Protein AF-A0A067KYW6-F1 (afdb_monomer_lite)

Structure (mmCIF, N/CA/C/O backbone):
data_AF-A0A067KYW6-F1
#
_entry.id   AF-A0A067KYW6-F1
#
loop_
_atom_site.group_PDB
_atom_site.id
_atom_site.type_symbol
_atom_site.label_atom_id
_atom_site.label_alt_id
_atom_site.label_comp_id
_atom_site.label_asym_id
_atom_site.label_entity_id
_atom_site.label_seq_id
_atom_site.pdbx_PDB_ins_code
_atom_site.Cartn_x
_atom_site.Cartn_y
_atom_site.Cartn_z
_atom_site.occupancy
_atom_site.B_iso_or_equiv
_atom_site.auth_seq_id
_atom_site.auth_comp_id
_atom_site.auth_asym_id
_atom_site.auth_atom_id
_atom_site.pdbx_PDB_model_num
ATOM 1 N N . MET A 1 1 ? 0.994 -0.692 3.702 1.00 95.31 1 MET A N 1
ATOM 2 C CA . MET A 1 1 ? 1.243 -0.802 2.245 1.00 95.31 1 MET A CA 1
ATOM 3 C C . MET A 1 1 ? 2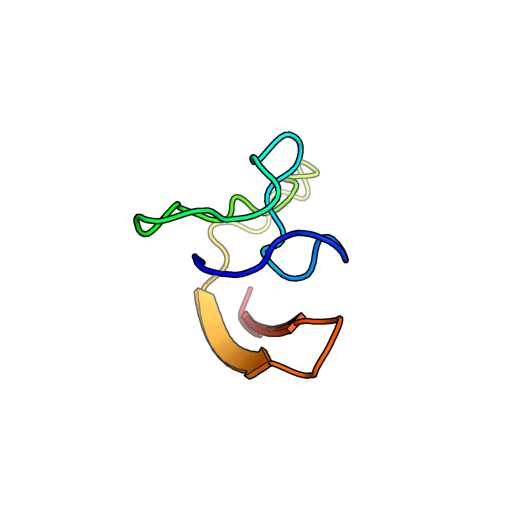.747 -0.901 1.993 1.00 95.31 1 MET A C 1
ATOM 5 O O . MET A 1 1 ? 3.510 -0.452 2.838 1.00 95.31 1 MET A O 1
ATOM 9 N N . TRP A 1 2 ? 3.183 -1.525 0.899 1.00 98.25 2 TRP A N 1
ATOM 10 C CA . TRP A 1 2 ? 4.581 -1.564 0.428 1.00 98.25 2 TRP A CA 1
ATOM 11 C C . TRP A 1 2 ? 4.602 -1.897 -1.072 1.00 98.25 2 TRP A C 1
ATOM 13 O O . TRP A 1 2 ? 3.564 -2.255 -1.628 1.00 98.25 2 TRP A O 1
ATOM 23 N N . GLY A 1 3 ? 5.764 -1.806 -1.720 1.00 98.00 3 GLY A N 1
ATOM 24 C CA . GLY A 1 3 ? 5.936 -2.080 -3.148 1.00 98.00 3 GLY A CA 1
ATOM 25 C C . GLY A 1 3 ? 6.165 -0.814 -3.972 1.00 98.00 3 GLY A C 1
AT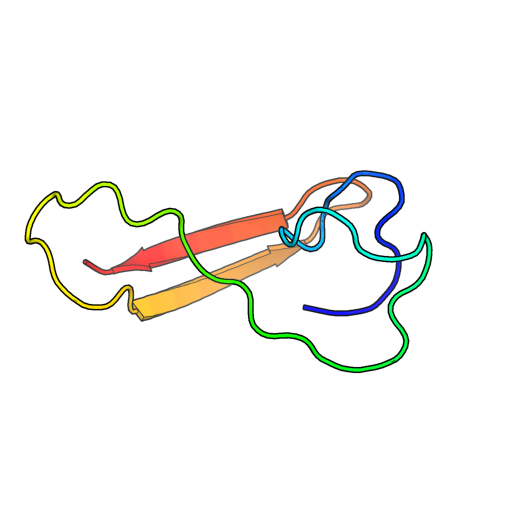OM 26 O O . GLY A 1 3 ? 6.838 0.106 -3.517 1.00 98.00 3 GLY A O 1
ATOM 27 N N . ASN A 1 4 ? 5.640 -0.784 -5.197 1.00 97.19 4 ASN A N 1
ATOM 28 C CA . ASN A 1 4 ? 5.767 0.358 -6.105 1.00 97.19 4 ASN A CA 1
ATOM 29 C C . ASN A 1 4 ? 4.908 1.538 -5.612 1.00 97.19 4 ASN A C 1
ATOM 31 O O . ASN A 1 4 ? 3.716 1.365 -5.356 1.00 97.19 4 ASN A O 1
ATOM 35 N N . ALA A 1 5 ? 5.526 2.709 -5.474 1.00 96.88 5 ALA A N 1
ATOM 36 C CA . ALA A 1 5 ? 4.916 3.948 -4.999 1.00 96.88 5 ALA A CA 1
ATOM 37 C C . ALA A 1 5 ? 4.892 5.062 -6.058 1.00 96.88 5 ALA A C 1
ATOM 39 O O . ALA A 1 5 ? 4.524 6.192 -5.737 1.00 96.88 5 ALA A O 1
ATOM 40 N N . ARG A 1 6 ? 5.292 4.771 -7.304 1.00 96.50 6 ARG A N 1
ATOM 41 C CA . ARG A 1 6 ? 5.444 5.756 -8.385 1.00 96.50 6 ARG A CA 1
ATOM 42 C C . ARG A 1 6 ? 4.170 6.558 -8.652 1.00 96.50 6 ARG A C 1
ATOM 44 O O . ARG A 1 6 ? 4.260 7.740 -8.969 1.00 96.50 6 ARG A O 1
ATOM 51 N N . ASP A 1 7 ? 3.008 5.935 -8.475 1.00 96.88 7 ASP A N 1
ATOM 52 C CA . ASP A 1 7 ? 1.698 6.556 -8.698 1.00 96.88 7 ASP A CA 1
ATOM 53 C C . ASP A 1 7 ? 1.014 6.962 -7.383 1.00 96.88 7 ASP A C 1
ATOM 55 O O . ASP A 1 7 ? -0.176 7.260 -7.352 1.00 96.88 7 ASP A O 1
ATOM 59 N N . SER A 1 8 ? 1.752 6.964 -6.266 1.00 95.44 8 SER A N 1
ATOM 60 C CA . SER A 1 8 ? 1.224 7.194 -4.913 1.00 95.44 8 SER A CA 1
ATOM 61 C C . SER A 1 8 ? 0.182 6.166 -4.444 1.00 95.44 8 SER A C 1
ATOM 63 O O . SER A 1 8 ? -0.487 6.382 -3.432 1.00 95.44 8 SER A O 1
ATOM 65 N N . GLN A 1 9 ? 0.080 5.004 -5.103 1.00 96.62 9 GLN A N 1
ATOM 66 C CA . GLN A 1 9 ? -0.897 3.956 -4.774 1.00 96.62 9 GLN A CA 1
ATOM 67 C C . GLN A 1 9 ? -0.734 3.375 -3.361 1.00 96.62 9 GLN A C 1
ATOM 69 O O . GLN A 1 9 ? -1.649 2.737 -2.849 1.00 96.62 9 GLN A O 1
ATOM 74 N N . LEU A 1 10 ? 0.416 3.594 -2.712 1.00 97.00 10 LEU A N 1
ATOM 75 C CA . LEU A 1 10 ? 0.657 3.154 -1.337 1.00 97.00 10 LEU A CA 1
ATOM 76 C C . LEU A 1 10 ? -0.033 4.028 -0.281 1.00 97.00 10 LEU A C 1
ATOM 78 O O . LEU A 1 10 ? -0.099 3.611 0.873 1.00 97.00 10 LEU A O 1
ATOM 82 N N . GLY A 1 11 ? -0.531 5.216 -0.644 1.00 94.31 11 GLY A N 1
ATOM 83 C CA . GLY A 1 11 ? -1.246 6.107 0.277 1.00 94.31 11 GLY A CA 1
ATOM 84 C C . GLY A 1 11 ? -0.375 6.741 1.368 1.00 94.31 11 GLY A C 1
ATOM 85 O O . GLY A 1 11 ? -0.909 7.270 2.336 1.00 94.31 11 GLY A O 1
ATOM 86 N N . VAL A 1 12 ? 0.956 6.690 1.235 1.00 94.75 12 VAL A N 1
ATOM 87 C CA . VAL A 1 12 ? 1.907 7.308 2.172 1.00 94.75 12 VAL A CA 1
ATOM 88 C C . VAL A 1 12 ? 2.758 8.331 1.413 1.00 94.75 12 VAL A C 1
ATOM 90 O O . VAL A 1 12 ? 3.555 7.937 0.558 1.00 94.75 12 VAL A O 1
ATOM 93 N N . PRO A 1 13 ? 2.602 9.638 1.690 1.00 92.19 13 PRO A N 1
ATOM 94 C CA . PRO A 1 13 ? 3.402 10.680 1.054 1.00 92.19 13 PRO A CA 1
ATOM 95 C C . PRO A 1 13 ? 4.898 10.550 1.372 1.00 92.19 13 PRO A C 1
ATOM 97 O O . PRO A 1 13 ? 5.275 10.157 2.474 1.00 92.19 13 PRO A O 1
ATOM 100 N N . GLY A 1 1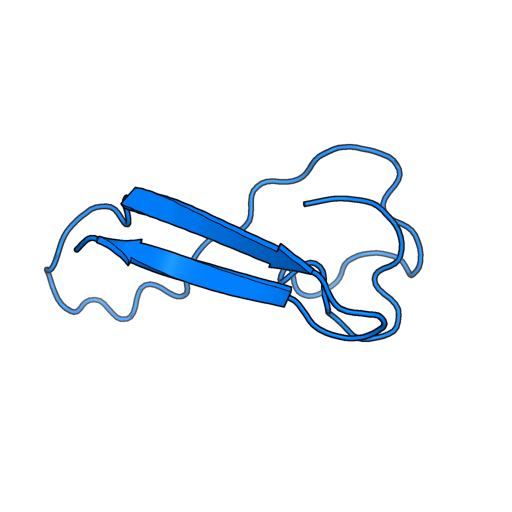4 ? 5.753 10.938 0.423 1.00 94.00 14 GLY A N 1
ATOM 101 C CA . GLY A 1 14 ? 7.203 11.048 0.637 1.00 94.00 14 GLY A CA 1
ATOM 102 C C . GLY A 1 14 ? 7.979 9.726 0.651 1.00 94.00 14 GLY A C 1
ATOM 103 O O . GLY A 1 14 ? 9.160 9.730 0.993 1.00 94.00 14 GLY A O 1
ATOM 104 N 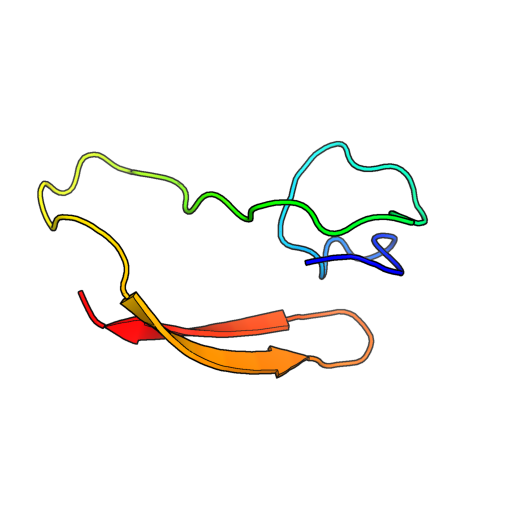N . LEU A 1 15 ? 7.352 8.604 0.284 1.00 95.69 15 LEU A N 1
ATOM 105 C CA . LEU A 1 15 ? 8.058 7.333 0.112 1.00 95.69 15 LEU A CA 1
ATOM 106 C C . LEU A 1 15 ? 9.014 7.356 -1.096 1.00 95.69 15 LEU A C 1
ATOM 108 O O . LEU A 1 15 ? 8.763 8.072 -2.069 1.00 95.69 15 LEU A O 1
ATOM 112 N N . PRO A 1 16 ? 10.085 6.538 -1.073 1.00 96.75 16 PRO A N 1
ATOM 113 C CA . PRO A 1 16 ? 10.858 6.242 -2.278 1.00 96.75 16 PRO A CA 1
ATOM 114 C C . PRO A 1 16 ? 9.985 5.547 -3.338 1.00 96.75 16 PRO A C 1
ATOM 116 O O . PRO A 1 16 ? 8.964 4.947 -3.007 1.00 96.75 16 PRO A O 1
ATOM 119 N N . GLU A 1 17 ? 10.419 5.560 -4.605 1.00 96.88 17 GLU A N 1
ATOM 120 C CA . GLU A 1 17 ? 9.686 4.937 -5.728 1.00 96.88 17 GLU A CA 1
ATOM 121 C C . GLU A 1 17 ? 9.341 3.458 -5.477 1.00 96.88 17 GLU A C 1
ATOM 123 O O . GLU A 1 17 ? 8.294 2.974 -5.904 1.00 96.88 17 GLU A O 1
ATOM 128 N N . VAL A 1 18 ? 10.197 2.745 -4.741 1.00 97.94 18 VAL A N 1
ATOM 129 C CA . VAL A 1 18 ? 9.933 1.388 -4.260 1.00 97.94 18 VAL A CA 1
ATOM 130 C C . VAL A 1 18 ? 10.113 1.352 -2.749 1.00 97.94 18 VAL A C 1
ATOM 132 O O . VAL A 1 18 ? 11.206 1.604 -2.244 1.00 97.94 18 VAL A O 1
ATOM 135 N N . GLN A 1 19 ? 9.055 0.983 -2.033 1.00 98.25 19 GLN A N 1
ATOM 136 C CA . GLN A 1 19 ? 9.063 0.770 -0.593 1.00 98.25 19 GLN A CA 1
ATOM 137 C C . GLN A 1 19 ? 9.255 -0.728 -0.291 1.00 98.25 19 GLN A C 1
ATOM 139 O O . GLN A 1 19 ? 8.322 -1.509 -0.496 1.00 98.25 19 GLN A O 1
ATOM 144 N N . PRO A 1 20 ? 10.433 -1.160 0.198 1.00 97.88 20 PRO A N 1
ATOM 145 C CA . PRO A 1 20 ? 10.754 -2.583 0.331 1.00 97.88 20 PRO A CA 1
ATOM 146 C C . PRO A 1 20 ? 10.073 -3.255 1.530 1.00 97.88 20 PRO A C 1
ATOM 148 O O . PRO A 1 20 ? 9.886 -4.469 1.523 1.00 97.88 20 PRO A O 1
ATOM 151 N N . CYS A 1 21 ? 9.698 -2.480 2.550 1.00 98.25 21 CYS A N 1
ATOM 152 C CA . CYS A 1 21 ? 9.141 -2.992 3.801 1.00 98.25 21 CYS A CA 1
ATOM 153 C C . CYS A 1 21 ? 7.721 -2.459 4.039 1.00 98.25 21 CYS A C 1
ATOM 155 O O . CYS A 1 21 ? 7.438 -1.320 3.665 1.00 98.25 21 CYS A O 1
ATOM 157 N N . PRO A 1 22 ? 6.835 -3.216 4.709 1.00 98.12 22 PRO A N 1
ATOM 158 C CA . PRO A 1 22 ? 5.522 -2.722 5.113 1.00 98.12 22 PRO A CA 1
ATOM 159 C C . PRO A 1 22 ? 5.606 -1.405 5.888 1.00 98.12 22 PRO A C 1
ATOM 161 O O . PRO A 1 22 ? 6.370 -1.290 6.844 1.00 98.12 22 PRO A O 1
ATOM 164 N N . VAL A 1 23 ? 4.790 -0.429 5.488 1.00 96.94 23 VAL A N 1
ATOM 165 C CA . VAL A 1 23 ? 4.563 0.813 6.237 1.00 96.94 23 VAL A CA 1
ATOM 166 C C . VAL A 1 23 ? 3.087 0.995 6.556 1.00 96.94 23 VAL A C 1
ATOM 168 O O . VAL A 1 23 ? 2.208 0.587 5.787 1.00 96.94 23 VAL A O 1
ATOM 171 N N . GLU A 1 24 ? 2.819 1.598 7.708 1.00 94.44 24 GLU A N 1
ATOM 172 C CA . GLU A 1 24 ? 1.473 1.972 8.130 1.00 94.44 24 GLU A CA 1
ATOM 173 C C . GLU A 1 24 ? 0.942 3.112 7.252 1.00 94.44 24 GLU A C 1
ATOM 175 O O . GLU A 1 24 ? 1.637 4.098 7.007 1.00 94.44 24 GLU A O 1
ATOM 180 N N . VAL A 1 25 ? -0.301 2.974 6.789 1.00 92.88 25 VAL A N 1
ATOM 181 C CA . VAL A 1 25 ? -1.025 4.062 6.126 1.00 92.88 25 VAL A CA 1
ATOM 182 C C . VAL A 1 25 ? -1.846 4.768 7.188 1.00 92.88 25 VAL A C 1
ATOM 184 O O . VAL A 1 25 ? -2.727 4.159 7.791 1.00 92.88 25 VAL A O 1
ATOM 187 N N . LYS A 1 26 ? -1.558 6.047 7.416 1.00 88.44 26 LYS A N 1
ATOM 188 C CA . LYS A 1 26 ? -2.314 6.877 8.351 1.00 88.44 26 LYS A CA 1
ATOM 189 C C . LYS A 1 26 ? -3.364 7.651 7.570 1.00 88.44 26 LYS A C 1
ATOM 191 O O . LYS A 1 26 ? -3.015 8.425 6.682 1.00 88.44 26 LYS A O 1
ATOM 196 N N . PHE A 1 27 ? -4.636 7.432 7.890 1.00 83.94 27 PHE A N 1
ATOM 197 C CA . PHE A 1 27 ? -5.713 8.261 7.357 1.00 83.94 27 PHE A CA 1
ATOM 198 C C . PHE A 1 27 ? -5.503 9.711 7.800 1.00 83.94 27 PHE A C 1
ATOM 200 O O . PHE A 1 27 ? -5.051 9.961 8.920 1.00 83.94 27 PHE A O 1
ATOM 207 N N . LEU A 1 28 ? -5.808 10.661 6.913 1.00 74.88 28 LEU A N 1
ATOM 208 C CA . LEU A 1 28 ? -5.854 12.071 7.279 1.00 74.88 28 LEU A CA 1
ATOM 209 C C . LEU A 1 28 ? -6.989 12.230 8.290 1.00 74.88 28 LEU A C 1
ATOM 211 O O . LEU A 1 28 ? -8.162 12.166 7.931 1.00 74.88 28 LEU A O 1
ATOM 215 N N . ILE A 1 29 ? -6.626 12.363 9.563 1.00 66.25 29 ILE A N 1
ATOM 216 C CA . ILE A 1 29 ? -7.553 12.764 10.612 1.00 66.25 29 ILE A CA 1
ATOM 217 C C . ILE A 1 29 ? -7.804 14.251 10.372 1.00 66.25 29 ILE A C 1
ATOM 219 O O . ILE A 1 29 ? -7.065 15.107 10.853 1.00 66.25 29 ILE A O 1
ATOM 223 N N . GLU A 1 30 ? -8.821 14.569 9.577 1.00 60.75 30 GLU A N 1
ATOM 224 C CA . GLU A 1 30 ? -9.633 15.717 9.956 1.00 60.75 30 GLU A CA 1
ATOM 225 C C . GLU A 1 30 ? -10.271 15.318 11.286 1.00 60.75 30 GLU A C 1
ATOM 227 O O . GLU A 1 30 ? -10.753 14.195 11.417 1.00 60.75 30 GLU A O 1
ATOM 232 N N . ASP A 1 31 ? -10.154 16.169 12.301 1.00 58.62 31 ASP A N 1
ATOM 233 C CA . ASP A 1 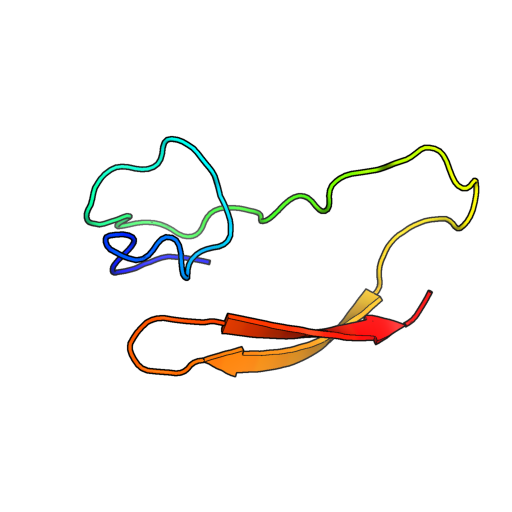31 ? -10.701 15.949 13.641 1.00 58.62 31 ASP A CA 1
ATOM 234 C C . ASP A 1 31 ? -12.240 15.972 13.579 1.00 58.62 31 ASP A C 1
ATOM 236 O O . ASP A 1 31 ? -12.898 16.900 14.037 1.00 58.62 31 ASP A O 1
ATOM 240 N N . ASP A 1 32 ? -12.827 14.982 12.907 1.00 64.19 32 ASP A N 1
ATOM 241 C CA . ASP A 1 32 ? -14.268 14.813 12.749 1.00 64.19 32 ASP A CA 1
ATOM 242 C C . ASP A 1 32 ? -14.897 14.143 13.982 1.00 64.19 32 ASP A C 1
ATOM 244 O O . ASP A 1 32 ? -16.119 14.030 14.075 1.00 64.19 32 ASP A O 1
ATOM 248 N N . GLY A 1 33 ? -14.072 13.739 14.958 1.00 63.25 33 GLY A N 1
ATOM 249 C CA . GLY A 1 33 ? -14.495 13.127 16.214 1.00 63.25 33 GLY A CA 1
ATOM 250 C C . GLY A 1 33 ? -15.013 11.690 16.080 1.00 63.25 33 GLY A C 1
ATOM 251 O O . GLY A 1 33 ? -15.568 11.165 17.045 1.00 63.25 33 GLY A O 1
ATOM 252 N N . LEU A 1 34 ? -14.847 11.036 14.921 1.00 61.00 34 LEU A N 1
ATOM 253 C CA . LEU A 1 34 ? -15.501 9.756 14.604 1.00 61.00 34 LEU A CA 1
ATOM 254 C C . LEU A 1 34 ? -14.685 8.493 14.948 1.00 61.00 34 LEU A C 1
ATOM 256 O O . LEU A 1 34 ? -15.108 7.390 14.623 1.00 61.00 34 LEU A O 1
ATOM 260 N N . GLY A 1 35 ? -13.557 8.613 15.654 1.00 67.25 35 GLY A N 1
ATOM 261 C CA . GLY A 1 35 ? -12.815 7.456 16.178 1.00 67.25 35 GLY A CA 1
ATOM 262 C C . GLY A 1 35 ? -11.938 6.703 15.153 1.00 67.25 35 GLY A C 1
ATOM 263 O O . GLY A 1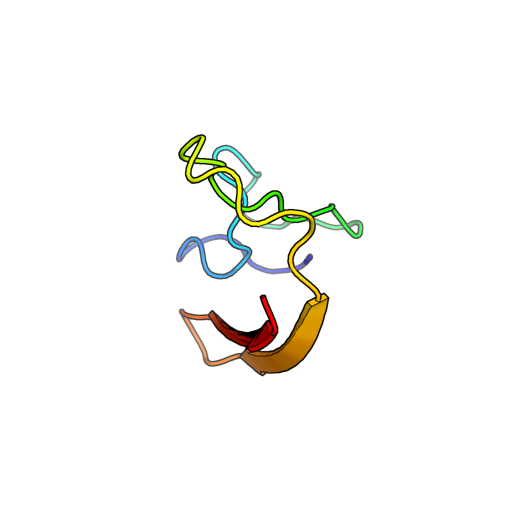 35 ? -11.637 7.212 14.069 1.00 67.25 35 GLY A O 1
ATOM 264 N N . PRO A 1 36 ? -11.416 5.511 15.515 1.00 75.81 36 PRO A N 1
ATOM 265 C CA . PRO A 1 36 ? -10.470 4.769 14.684 1.00 75.81 36 PRO A CA 1
ATOM 266 C C . PRO A 1 36 ? -11.138 4.152 13.449 1.00 75.81 36 PRO A C 1
ATOM 268 O O . PRO A 1 36 ? -12.192 3.534 13.525 1.00 75.81 36 PRO A O 1
ATOM 271 N N . HIS A 1 37 ? -10.465 4.262 12.307 1.00 84.44 37 HIS A N 1
ATOM 272 C CA . HIS A 1 37 ? -10.916 3.715 11.030 1.00 84.44 37 HIS A CA 1
ATOM 273 C C . HIS A 1 37 ? -10.675 2.198 10.983 1.00 84.44 37 HIS A C 1
ATOM 275 O O . HIS A 1 37 ? -9.523 1.760 11.002 1.00 84.44 37 HIS A O 1
ATOM 281 N N . ASN A 1 38 ? -11.735 1.387 10.884 1.00 88.06 38 ASN A N 1
ATOM 282 C CA . ASN A 1 38 ? -11.601 -0.062 10.715 1.00 88.06 38 ASN A CA 1
ATOM 283 C C . ASN A 1 38 ? -11.665 -0.443 9.229 1.00 88.06 38 ASN A C 1
ATOM 285 O O . ASN A 1 38 ? -12.722 -0.374 8.600 1.00 88.06 38 ASN A O 1
ATOM 289 N N . VAL A 1 39 ? -10.532 -0.850 8.657 1.00 92.06 39 VAL A N 1
ATOM 290 C CA . VAL A 1 39 ? -10.451 -1.273 7.251 1.00 92.06 39 VAL A CA 1
ATOM 291 C C . VAL A 1 39 ? -11.109 -2.644 7.083 1.00 92.06 39 VAL A C 1
ATOM 293 O O . VAL A 1 39 ? -10.633 -3.638 7.622 1.00 92.06 39 VAL A O 1
ATOM 296 N N . LEU A 1 40 ? -12.186 -2.702 6.299 1.00 95.06 40 LEU A N 1
ATOM 297 C CA . LEU A 1 40 ? -12.942 -3.930 6.031 1.00 95.06 40 LEU A CA 1
ATOM 298 C C . LEU A 1 40 ? -12.431 -4.673 4.794 1.00 95.06 40 LEU A C 1
ATOM 300 O O . LEU A 1 40 ? -12.404 -5.902 4.766 1.00 95.06 40 LEU A O 1
ATOM 304 N N . SER A 1 41 ? -12.054 -3.934 3.750 1.00 96.81 41 SER A N 1
ATOM 305 C CA . SER A 1 41 ? -11.538 -4.508 2.507 1.00 96.81 41 SER A CA 1
ATOM 306 C C . SER A 1 41 ? -10.611 -3.538 1.781 1.00 96.81 41 SER A C 1
ATOM 308 O O . SER A 1 41 ? -10.688 -2.322 1.964 1.00 96.81 41 SER A O 1
ATOM 310 N N . VAL A 1 42 ? -9.717 -4.087 0.954 1.00 97.12 42 VAL A N 1
ATOM 311 C CA . VAL A 1 42 ? -8.743 -3.337 0.152 1.00 97.12 42 VAL A CA 1
ATOM 312 C C . VAL A 1 42 ? -8.749 -3.883 -1.272 1.00 97.12 42 VAL A C 1
ATOM 314 O O . VAL A 1 42 ? -8.736 -5.097 -1.471 1.00 97.12 42 VAL A O 1
ATOM 317 N N . ALA A 1 43 ? -8.737 -2.991 -2.259 1.00 98.19 43 ALA A N 1
ATOM 318 C CA . ALA A 1 43 ? -8.564 -3.316 -3.669 1.00 98.19 43 ALA A CA 1
ATOM 319 C C . ALA A 1 43 ? -7.396 -2.507 -4.246 1.00 98.19 43 ALA A C 1
ATOM 321 O O . ALA A 1 43 ? -7.306 -1.295 -4.039 1.00 98.19 43 ALA A O 1
ATOM 322 N N . VAL A 1 44 ? -6.511 -3.177 -4.984 1.00 97.94 44 VAL A N 1
ATOM 323 C CA . VAL A 1 44 ? -5.307 -2.576 -5.574 1.00 97.94 44 VAL A CA 1
ATOM 324 C C . VAL A 1 44 ? -5.376 -2.726 -7.090 1.00 97.94 44 VAL A C 1
ATOM 326 O O . VAL A 1 44 ? -5.508 -3.835 -7.604 1.00 97.94 44 VAL A O 1
ATOM 329 N N . GLY A 1 45 ? -5.331 -1.596 -7.793 1.00 97.44 45 GLY A N 1
ATOM 330 C CA . GLY A 1 45 ? -5.182 -1.527 -9.244 1.00 97.44 45 GLY A CA 1
ATOM 331 C C . GLY A 1 45 ? -3.723 -1.295 -9.637 1.00 97.44 45 GLY A C 1
ATOM 332 O O . GLY A 1 45 ? -2.831 -1.309 -8.794 1.00 97.44 45 GLY A O 1
ATOM 333 N N . ALA A 1 46 ? -3.471 -1.042 -10.922 1.00 96.75 46 ALA A N 1
ATOM 334 C CA . ALA A 1 46 ? -2.111 -0.792 -11.408 1.00 96.75 46 ALA A CA 1
ATOM 335 C C . ALA A 1 46 ? -1.475 0.459 -10.765 1.00 96.75 46 ALA A C 1
ATOM 337 O O . ALA A 1 46 ? -0.336 0.409 -10.305 1.00 96.75 46 ALA A O 1
ATOM 338 N N . SER A 1 47 ? -2.237 1.553 -10.690 1.00 96.75 47 SER A N 1
ATOM 339 C CA . SER A 1 47 ? -1.770 2.875 -10.245 1.00 96.75 47 SER A CA 1
ATOM 340 C C . SER A 1 47 ? -2.590 3.470 -9.096 1.00 96.75 47 SER A C 1
ATOM 342 O O . SER A 1 47 ? -2.388 4.620 -8.722 1.00 96.75 47 SER A O 1
ATOM 344 N N . HIS A 1 48 ? -3.526 2.714 -8.517 1.00 97.19 48 HIS A N 1
ATOM 345 C CA . HIS A 1 48 ? -4.372 3.190 -7.423 1.00 97.19 48 HIS A CA 1
ATOM 346 C C . HIS A 1 48 ? -4.626 2.098 -6.383 1.00 97.19 48 HIS A C 1
ATOM 348 O O . HIS A 1 48 ? -4.573 0.904 -6.681 1.00 97.19 48 HIS A O 1
ATOM 354 N N . ALA A 1 49 ? -5.027 2.506 -5.184 1.00 96.94 49 ALA A N 1
ATOM 355 C CA . ALA A 1 49 ? -5.602 1.623 -4.180 1.00 96.94 49 ALA A CA 1
ATOM 356 C C . ALA A 1 49 ? -6.853 2.270 -3.579 1.00 96.94 49 ALA A C 1
ATOM 358 O O . ALA A 1 49 ? -6.926 3.489 -3.437 1.00 96.94 49 ALA A O 1
ATOM 359 N N . MET A 1 50 ? -7.837 1.446 -3.238 1.00 96.12 50 MET A N 1
ATOM 360 C CA . MET A 1 50 ? -9.042 1.856 -2.522 1.00 96.12 50 MET A CA 1
ATOM 361 C C . MET A 1 50 ? -9.248 0.929 -1.329 1.00 96.12 50 MET A C 1
ATOM 363 O O . MET A 1 50 ? -8.923 -0.259 -1.397 1.00 96.12 50 MET A O 1
ATOM 367 N N . CYS A 1 51 ? -9.811 1.455 -0.247 1.00 94.31 51 CYS A N 1
ATOM 368 C CA . CYS A 1 51 ? -10.221 0.652 0.896 1.00 94.31 51 CYS A CA 1
ATOM 369 C C . CYS A 1 51 ? -11.644 1.014 1.318 1.00 94.31 51 CYS A C 1
ATOM 371 O O . CYS A 1 51 ? -12.038 2.180 1.271 1.00 94.31 51 CYS A O 1
ATOM 373 N N . LEU A 1 52 ? -12.415 0.000 1.707 1.00 94.12 52 LEU A N 1
ATOM 374 C CA . LEU A 1 52 ? -13.688 0.191 2.385 1.00 94.12 52 LEU A CA 1
ATOM 375 C C . LEU A 1 52 ? -13.412 0.245 3.882 1.00 94.12 52 LEU A C 1
ATOM 377 O O . LEU A 1 52 ? -12.760 -0.647 4.431 1.00 94.12 52 LEU A O 1
ATOM 381 N N . VAL A 1 53 ? -13.925 1.277 4.534 1.00 90.31 53 VAL A N 1
ATOM 382 C CA . VAL A 1 53 ? -13.673 1.541 5.946 1.00 90.31 53 VAL A CA 1
ATOM 383 C C . VAL A 1 53 ? -15.004 1.637 6.679 1.00 90.31 53 VAL A C 1
ATOM 385 O O . VAL A 1 53 ? -15.907 2.337 6.225 1.00 90.31 53 VAL A O 1
ATOM 388 N N . SER A 1 54 ? -15.115 0.941 7.809 1.00 87.12 54 SER A N 1
ATOM 389 C CA . SER A 1 54 ? -16.146 1.214 8.808 1.00 87.12 54 SER A CA 1
ATOM 390 C C . SER A 1 54 ? -15.647 2.309 9.737 1.00 87.12 54 SER A C 1
ATOM 392 O O . SER A 1 54 ? -14.522 2.222 10.240 1.00 87.12 54 SER A O 1
ATOM 394 N N . ARG A 1 55 ? -16.496 3.307 9.958 1.00 78.81 55 ARG A N 1
ATOM 395 C CA . ARG A 1 55 ? -16.334 4.312 11.007 1.00 78.81 55 ARG A CA 1
ATOM 396 C C . ARG A 1 55 ? -17.216 3.934 12.185 1.00 78.81 55 ARG A C 1
ATOM 398 O O . ARG A 1 55 ? -18.347 3.471 11.910 1.00 78.81 55 ARG A O 1
#

Radius of gyration: 12.2 Å; chains: 1; bounding box: 27×20×28 Å

Sequence (55 aa):
MWGNARDSQLGVPGLPEVQPCPVEVKFLIEDDGLGPHNVLSVAVGASHAMCLVSR

pLDDT: mean 89.95, std 11.62, range [58.62, 98.25]

InterPro domains:
  IPR000408 Regulator of chromosome condensation, RCC1 [PF00415] (2-52)
  IPR000408 Regulator of chromosome condensation, RCC1 [PS50012] (1-55)
  IPR009091 Regulator of chromosome condensation 1/beta-lactamase-inhibitor protein II [SSF50985] (2-53)

Foldseek 3Di:
DFAACCLPQLQDPPDDRGGPDDDDRDDPDPVPVPDDWAFPDKDGDPRHIDTDTDD

Organism: Jatropha curcas (NCBI:txid180498)

Secondary structure (DSSP, 8-state):
--EE-TTSTTS-TT--SEE-S--PPPP-----S----EEEEEEE-SS-EEEEEE-